Protein AF-V4JH72-F1 (afdb_monomer_lite)

pLDDT: mean 70.99, std 7.73, range [54.38, 82.12]

Secondary structure (DSSP, 8-state):
--TTS--TT-EEE---SS--HHHHHHHHHTT-EEE---

Radius of gyration: 9.47 Å; chains: 1; bounding box: 24×16×16 Å

Foldseek 3Di:
DCVPDQQAAHEDEDDCPDPPVVVCVVSVVNNHHYDYDD

Structure (mmCIF, N/CA/C/O backbone):
data_AF-V4JH72-F1
#
_entry.id   AF-V4JH72-F1
#
loop_
_atom_site.group_PDB
_atom_site.id
_atom_site.type_symbol
_atom_site.label_atom_id
_atom_site.label_alt_id
_atom_site.label_comp_id
_atom_site.label_asym_id
_atom_site.label_entity_id
_atom_site.label_seq_id
_atom_site.pdbx_PDB_ins_code
_atom_site.Cartn_x
_atom_site.Cartn_y
_atom_site.Cartn_z
_atom_site.occupancy
_atom_site.B_iso_or_equiv
_atom_site.auth_seq_id
_atom_site.auth_comp_id
_atom_site.auth_asym_id
_atom_site.auth_atom_id
_atom_site.pdbx_PDB_model_num
ATOM 1 N N . MET A 1 1 ? -3.027 10.445 2.875 1.00 62.41 1 MET A N 1
ATOM 2 C CA . MET A 1 1 ? -4.016 10.805 1.830 1.00 62.41 1 MET A CA 1
ATOM 3 C C . MET A 1 1 ? -4.506 9.587 1.028 1.00 62.41 1 MET A C 1
ATOM 5 O O . MET A 1 1 ? -5.052 9.771 -0.046 1.00 62.41 1 MET A O 1
ATOM 9 N N . LEU A 1 2 ? -4.352 8.350 1.529 1.00 60.31 2 LEU A N 1
ATOM 10 C CA . LEU A 1 2 ? -4.962 7.160 0.912 1.00 60.31 2 LEU A CA 1
ATOM 11 C C . LEU A 1 2 ? -6.321 6.798 1.536 1.00 60.31 2 LEU A C 1
ATOM 13 O O . LEU A 1 2 ? -7.122 6.115 0.924 1.00 60.31 2 LEU A O 1
ATOM 17 N N . GLU A 1 3 ? -6.583 7.280 2.752 1.00 61.41 3 GLU A N 1
ATOM 18 C CA . GLU A 1 3 ? -7.751 6.936 3.584 1.00 61.41 3 GLU A CA 1
ATOM 19 C C . GLU A 1 3 ? -9.089 7.453 3.042 1.00 61.41 3 GLU A C 1
ATOM 21 O O . GLU A 1 3 ? -10.143 7.042 3.509 1.00 61.41 3 GLU A O 1
ATOM 26 N N . LEU A 1 4 ? -9.052 8.365 2.069 1.00 73.69 4 LEU A N 1
ATOM 27 C CA . LEU A 1 4 ? -10.239 8.971 1.460 1.00 73.69 4 LEU A CA 1
ATOM 28 C C . LEU A 1 4 ? -10.615 8.323 0.118 1.00 73.69 4 LEU A C 1
ATOM 30 O O . LEU A 1 4 ? -11.586 8.740 -0.510 1.00 73.69 4 LEU A O 1
ATOM 34 N N . LEU A 1 5 ? -9.840 7.341 -0.351 1.00 72.31 5 LEU A N 1
ATOM 35 C CA . LEU A 1 5 ? -10.064 6.663 -1.626 1.00 72.31 5 LEU A CA 1
ATOM 36 C C . LEU A 1 5 ? -10.872 5.383 -1.400 1.00 72.31 5 L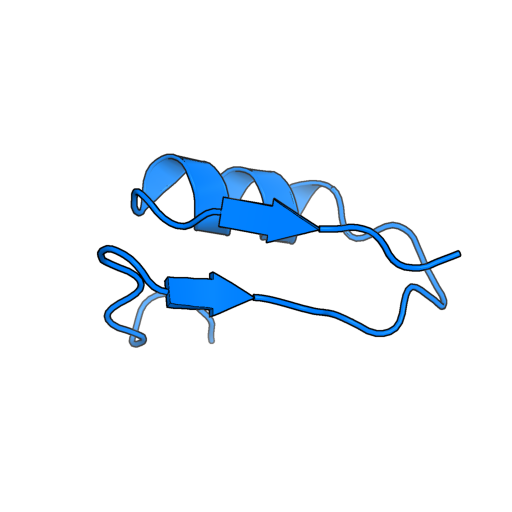EU A C 1
ATOM 38 O O . LEU A 1 5 ? -10.565 4.585 -0.523 1.00 72.31 5 LEU A O 1
ATOM 42 N N . HIS A 1 6 ? -11.897 5.160 -2.219 1.00 71.69 6 HIS A N 1
ATOM 43 C CA . HIS A 1 6 ? -12.652 3.911 -2.203 1.00 71.69 6 HIS A CA 1
ATOM 44 C C . HIS A 1 6 ? -11.937 2.886 -3.097 1.00 71.69 6 HIS A C 1
ATOM 46 O O . HIS A 1 6 ? -12.022 2.960 -4.322 1.00 71.69 6 HIS A O 1
ATOM 52 N N . LEU A 1 7 ? -11.189 1.962 -2.486 1.00 74.69 7 LEU A N 1
ATOM 53 C CA . LEU A 1 7 ? -10.296 1.019 -3.183 1.00 74.69 7 LEU A CA 1
ATOM 54 C C . LEU A 1 7 ? -10.933 -0.345 -3.507 1.00 74.69 7 LEU A C 1
ATOM 56 O O . LEU A 1 7 ? -10.242 -1.268 -3.934 1.00 74.69 7 LEU A O 1
ATOM 60 N N . TYR A 1 8 ? -12.249 -0.483 -3.337 1.00 73.94 8 TYR A N 1
ATOM 61 C CA . TYR A 1 8 ? -12.939 -1.753 -3.543 1.00 73.94 8 TYR A CA 1
ATOM 62 C C . TYR A 1 8 ? -12.885 -2.208 -5.013 1.00 73.94 8 TYR A C 1
ATOM 64 O O . TYR A 1 8 ? -13.455 -1.554 -5.887 1.00 73.94 8 TYR A O 1
ATOM 72 N N . ARG A 1 9 ? -12.236 -3.358 -5.267 1.00 74.44 9 ARG A N 1
ATOM 73 C CA . ARG A 1 9 ? -12.017 -3.954 -6.607 1.00 74.44 9 ARG A CA 1
ATOM 74 C C . ARG A 1 9 ? -11.284 -3.034 -7.593 1.00 74.44 9 ARG A C 1
ATOM 76 O O . ARG A 1 9 ? -11.530 -3.088 -8.799 1.00 74.44 9 ARG A O 1
ATOM 83 N N . CYS A 1 10 ? -10.376 -2.210 -7.082 1.0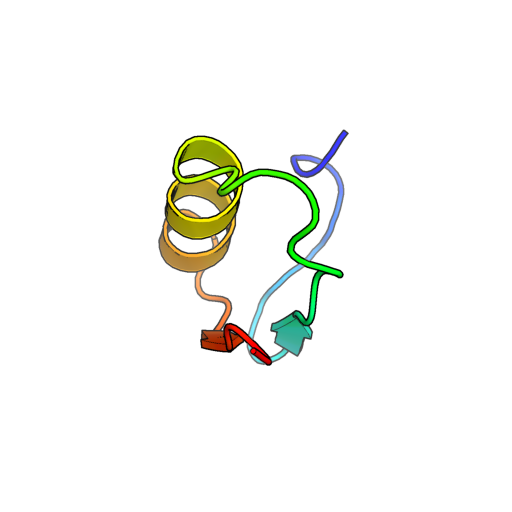0 75.38 10 CYS A N 1
ATOM 84 C CA . CYS A 1 10 ? -9.508 -1.359 -7.887 1.00 75.38 10 CYS A CA 1
ATOM 85 C C . CYS A 1 10 ? -8.080 -1.916 -7.905 1.00 75.38 10 CYS A C 1
ATOM 87 O O . CYS A 1 10 ? -7.575 -2.380 -6.884 1.00 75.38 10 CYS A O 1
ATOM 89 N N . ILE A 1 11 ? -7.420 -1.816 -9.060 1.00 72.81 11 ILE A N 1
ATOM 90 C CA . ILE A 1 11 ? -5.991 -2.112 -9.195 1.00 72.81 11 ILE A CA 1
ATOM 91 C C . ILE A 1 11 ? -5.233 -0.807 -8.976 1.00 72.81 11 ILE A C 1
ATOM 93 O O . ILE A 1 11 ? -5.461 0.170 -9.693 1.00 72.81 11 ILE A O 1
ATOM 97 N N . VAL A 1 12 ? -4.341 -0.790 -7.989 1.00 72.94 12 VAL A N 1
ATOM 98 C CA . VAL A 1 12 ? -3.518 0.380 -7.677 1.00 72.94 12 VAL A CA 1
ATOM 99 C C . VAL A 1 12 ? -2.072 0.100 -8.076 1.00 72.94 12 VAL A C 1
ATOM 101 O O . VAL A 1 12 ? -1.456 -0.850 -7.595 1.00 72.94 12 VAL A O 1
ATOM 104 N N . THR A 1 13 ? -1.528 0.950 -8.946 1.00 68.25 13 THR A N 1
ATOM 105 C CA . THR A 1 13 ? -0.132 0.908 -9.400 1.00 68.25 13 THR A CA 1
ATOM 106 C C . THR A 1 13 ? 0.600 2.148 -8.900 1.00 68.25 13 THR A C 1
ATOM 108 O O . THR A 1 13 ? 0.126 3.265 -9.117 1.00 68.25 13 THR A O 1
ATOM 111 N N . ILE A 1 14 ? 1.745 1.973 -8.244 1.00 68.12 14 ILE A N 1
ATOM 112 C CA . ILE A 1 14 ? 2.574 3.073 -7.730 1.00 68.12 14 ILE A CA 1
ATOM 113 C C . ILE A 1 14 ? 3.981 2.923 -8.306 1.00 68.12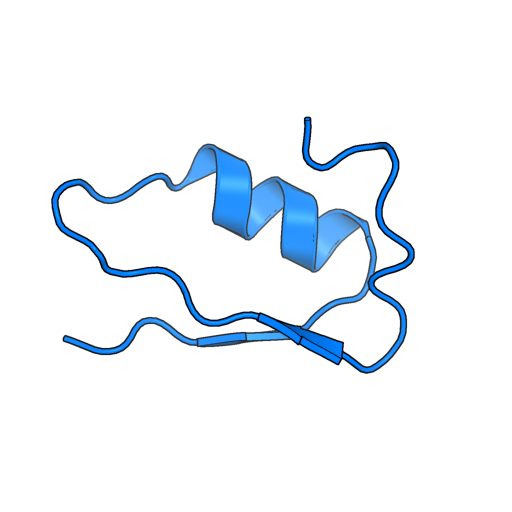 14 ILE A C 1
ATOM 115 O O . ILE A 1 14 ? 4.525 1.822 -8.307 1.00 68.12 14 ILE A O 1
ATOM 119 N N . ASP A 1 15 ? 4.554 4.028 -8.789 1.00 64.00 15 ASP A N 1
ATOM 120 C CA . ASP A 1 15 ? 5.942 4.087 -9.253 1.00 64.00 15 ASP A CA 1
ATOM 121 C C . ASP A 1 15 ? 6.890 3.882 -8.059 1.00 64.00 15 ASP A C 1
ATOM 123 O O . ASP A 1 15 ? 6.896 4.652 -7.092 1.00 64.00 15 ASP A O 1
ATOM 127 N N . ALA A 1 16 ? 7.629 2.775 -8.081 1.00 58.03 16 ALA A N 1
ATOM 128 C CA . ALA A 1 16 ? 8.375 2.260 -6.945 1.00 58.03 16 ALA A CA 1
ATOM 129 C C . ALA A 1 16 ? 9.785 2.868 -6.834 1.00 58.03 16 ALA A C 1
ATOM 131 O O . ALA A 1 16 ? 10.757 2.153 -6.589 1.00 58.03 16 ALA A O 1
ATOM 132 N N . THR A 1 17 ? 9.931 4.194 -6.910 1.00 61.06 17 THR A N 1
ATOM 133 C CA . THR A 1 17 ? 11.168 4.857 -6.456 1.00 61.06 17 THR A CA 1
ATOM 134 C C . THR A 1 17 ? 11.141 4.996 -4.931 1.00 61.06 17 THR A C 1
ATOM 136 O O . THR A 1 17 ? 10.911 6.071 -4.377 1.00 61.06 17 THR A O 1
ATOM 139 N N . GLY A 1 18 ? 11.314 3.869 -4.238 1.00 60.03 18 GLY A N 1
ATOM 140 C CA . GLY A 1 18 ? 11.243 3.764 -2.779 1.00 60.03 18 GLY A CA 1
ATOM 141 C C . GLY A 1 18 ? 10.064 2.901 -2.348 1.00 60.03 18 GLY A C 1
ATOM 142 O O . GLY A 1 18 ? 8.915 3.325 -2.394 1.00 60.03 18 GLY A O 1
ATOM 143 N N . CYS A 1 19 ? 10.358 1.669 -1.938 1.00 65.12 19 CYS A N 1
ATOM 144 C CA . CYS A 1 19 ? 9.389 0.651 -1.545 1.00 65.12 19 CYS A CA 1
ATOM 145 C C . CYS A 1 19 ? 8.533 1.120 -0.347 1.00 65.12 19 CYS A C 1
ATOM 147 O O . CYS A 1 19 ? 8.909 0.957 0.815 1.00 65.12 19 CYS A O 1
ATOM 149 N N . GLN A 1 20 ? 7.382 1.741 -0.617 1.00 68.06 20 GLN A N 1
ATOM 150 C CA . GLN A 1 20 ? 6.444 2.225 0.399 1.00 68.06 20 GLN A CA 1
ATOM 151 C C . GLN A 1 20 ? 5.542 1.077 0.877 1.00 68.06 20 GLN A C 1
ATOM 153 O O . GLN A 1 20 ? 4.342 1.055 0.613 1.00 68.06 20 GLN A O 1
ATOM 158 N N . VAL A 1 21 ? 6.135 0.129 1.614 1.00 73.31 21 VAL A N 1
ATOM 159 C CA . VAL A 1 21 ? 5.463 -1.053 2.201 1.00 73.31 21 VAL A CA 1
ATOM 160 C C . VAL A 1 21 ? 4.178 -0.671 2.948 1.00 73.31 21 VAL A C 1
ATOM 162 O O . VAL A 1 21 ? 3.146 -1.305 2.766 1.00 73.31 21 VAL A O 1
ATOM 165 N N . LYS A 1 22 ? 4.204 0.445 3.690 1.00 76.38 22 LYS A N 1
ATOM 166 C CA . LYS A 1 22 ? 3.045 0.962 4.439 1.00 76.38 22 LYS A CA 1
ATOM 167 C C . LYS A 1 22 ? 1.839 1.302 3.556 1.00 76.38 22 LYS A C 1
ATOM 169 O O . LYS A 1 22 ? 0.703 1.179 3.999 1.00 76.38 22 LYS A O 1
ATOM 174 N N . ILE A 1 23 ? 2.068 1.740 2.316 1.00 78.81 23 ILE A N 1
ATOM 175 C CA . ILE A 1 23 ? 0.988 2.055 1.373 1.00 78.81 23 ILE A CA 1
ATOM 176 C C . ILE A 1 23 ? 0.395 0.770 0.798 1.00 78.81 23 ILE A C 1
ATOM 178 O O . ILE A 1 23 ? -0.824 0.656 0.713 1.00 78.81 23 ILE A O 1
ATOM 182 N N . ALA A 1 24 ? 1.233 -0.213 0.468 1.00 76.38 24 ALA A N 1
ATOM 183 C CA . ALA A 1 24 ? 0.767 -1.524 0.022 1.00 76.38 24 ALA A CA 1
ATOM 184 C C . ALA A 1 24 ? -0.100 -2.206 1.096 1.00 76.38 24 ALA A C 1
ATOM 186 O O . ALA A 1 24 ? -1.194 -2.680 0.796 1.00 76.38 24 ALA A O 1
ATOM 187 N N . GLU A 1 25 ? 0.339 -2.174 2.358 1.00 79.31 25 GLU A N 1
ATOM 188 C CA . GLU A 1 25 ? -0.436 -2.674 3.503 1.00 79.31 25 GLU A CA 1
ATOM 189 C C . GLU A 1 25 ? -1.789 -1.963 3.625 1.00 79.31 25 GLU A C 1
ATOM 191 O O . GLU A 1 25 ? -2.820 -2.607 3.817 1.00 79.31 25 GLU A O 1
ATOM 196 N N . GLN A 1 26 ? -1.804 -0.639 3.453 1.00 81.56 26 GLN A N 1
ATOM 197 C CA . GLN A 1 26 ? -3.024 0.158 3.510 1.00 81.56 26 GLN A CA 1
ATOM 198 C C . GLN A 1 26 ? -3.997 -0.148 2.356 1.00 81.56 26 GLN A C 1
ATOM 200 O O . GLN A 1 26 ? -5.208 -0.136 2.574 1.00 81.56 26 GLN A O 1
ATOM 205 N N . ILE A 1 27 ? -3.497 -0.440 1.152 1.00 81.06 27 ILE A N 1
ATOM 206 C CA . ILE A 1 27 ? -4.315 -0.814 -0.016 1.00 81.06 27 ILE A CA 1
ATOM 207 C C . ILE A 1 27 ? -4.951 -2.191 0.194 1.00 81.06 27 ILE A C 1
ATOM 209 O O . ILE A 1 27 ? -6.161 -2.337 0.016 1.00 81.06 27 ILE A O 1
ATOM 213 N N . ILE A 1 28 ? -4.165 -3.169 0.656 1.00 79.88 28 ILE A N 1
ATOM 214 C CA . ILE A 1 28 ? -4.651 -4.523 0.963 1.00 79.88 28 ILE A CA 1
ATOM 215 C C . ILE A 1 28 ? -5.698 -4.473 2.083 1.00 79.88 28 ILE A C 1
ATOM 217 O O . ILE A 1 28 ? -6.753 -5.096 1.972 1.00 79.88 28 ILE A O 1
ATOM 221 N N . ALA A 1 29 ? -5.455 -3.690 3.140 1.00 80.69 29 ALA A N 1
ATOM 222 C CA . ALA A 1 29 ? -6.396 -3.534 4.250 1.00 80.69 29 ALA A CA 1
ATOM 223 C C . ALA A 1 29 ? -7.742 -2.920 3.817 1.00 80.69 29 ALA A C 1
ATOM 225 O O . ALA A 1 29 ? -8.771 -3.194 4.432 1.00 80.69 29 ALA A O 1
ATOM 226 N N . GLN A 1 30 ? -7.747 -2.115 2.751 1.00 82.12 30 GLN A N 1
ATOM 227 C CA . GLN A 1 3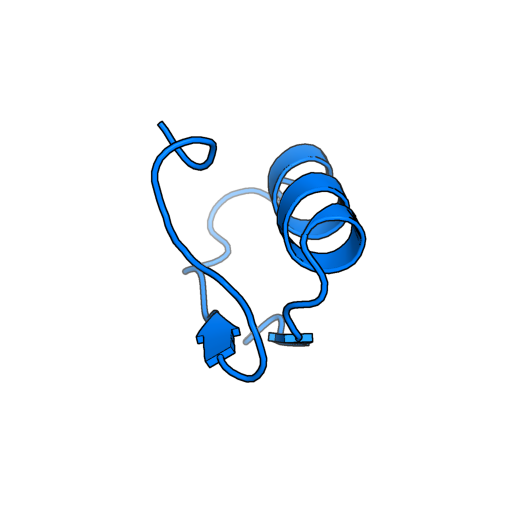0 ? -8.955 -1.529 2.163 1.00 82.12 30 GLN A CA 1
ATOM 228 C C . GLN A 1 30 ? -9.608 -2.421 1.088 1.00 82.12 30 GLN A C 1
ATOM 230 O O . GLN A 1 30 ? -10.611 -2.026 0.493 1.00 82.12 30 GLN A O 1
ATOM 235 N N . GLY A 1 31 ? -9.077 -3.627 0.850 1.00 81.00 31 GLY A N 1
ATOM 236 C CA . GLY A 1 31 ? -9.615 -4.594 -0.113 1.00 81.00 31 GLY A CA 1
ATOM 237 C C . GLY A 1 31 ? -9.243 -4.314 -1.572 1.00 81.00 31 GLY A C 1
ATOM 238 O O . GLY A 1 31 ? -9.965 -4.752 -2.471 1.00 81.00 31 GLY A O 1
ATOM 239 N N . GLY A 1 32 ? -8.166 -3.562 -1.802 1.00 79.19 32 GLY A N 1
ATOM 240 C CA . GLY A 1 32 ? -7.604 -3.314 -3.128 1.00 79.19 32 GLY A CA 1
ATOM 241 C C . GLY A 1 32 ? -6.440 -4.251 -3.453 1.00 79.19 32 GLY A C 1
ATOM 242 O O . GLY A 1 32 ? -5.767 -4.766 -2.558 1.00 79.19 32 GLY A O 1
ATOM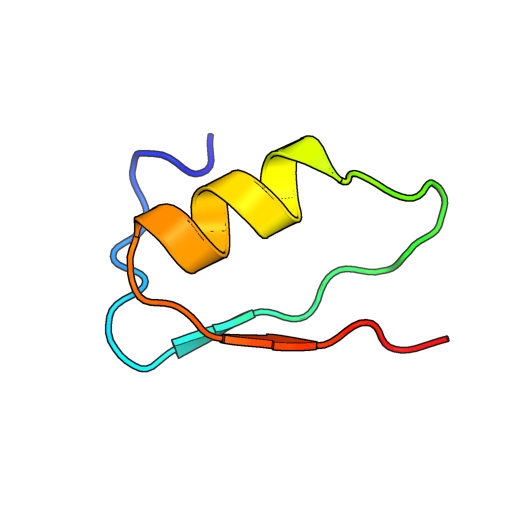 243 N N . ASP A 1 33 ? -6.176 -4.426 -4.745 1.00 75.19 33 ASP A N 1
ATOM 244 C CA . ASP A 1 33 ? -5.051 -5.216 -5.240 1.00 75.19 33 ASP A CA 1
ATOM 245 C C . ASP A 1 33 ? -3.854 -4.295 -5.535 1.00 75.19 33 ASP A C 1
ATOM 247 O O . ASP A 1 33 ? -3.979 -3.296 -6.255 1.00 75.19 33 ASP A O 1
ATOM 251 N N . TYR A 1 34 ? -2.685 -4.626 -4.976 1.00 70.75 34 TYR A N 1
ATOM 252 C CA . TYR A 1 34 ? -1.443 -3.868 -5.154 1.00 70.75 34 TYR A CA 1
ATOM 253 C C . TYR A 1 34 ? -0.461 -4.628 -6.048 1.00 70.75 34 TYR A C 1
ATOM 255 O O . TYR A 1 34 ? -0.011 -5.720 -5.697 1.00 70.75 34 TYR A O 1
ATOM 263 N N . VAL A 1 35 ? -0.099 -4.037 -7.189 1.00 68.62 35 VAL A N 1
ATOM 264 C CA . VAL A 1 35 ? 0.877 -4.608 -8.128 1.00 68.62 35 VAL A CA 1
ATOM 265 C C .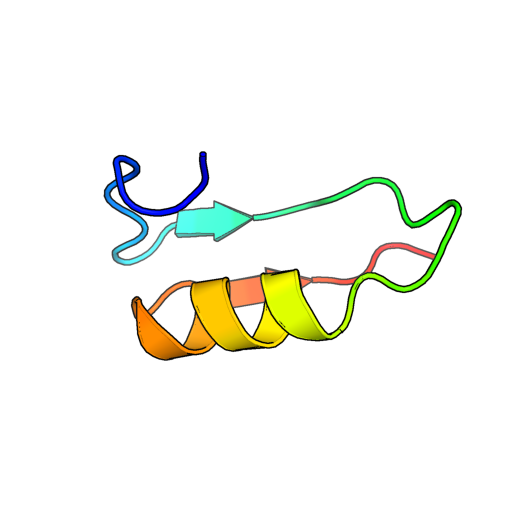 VAL A 1 35 ? 2.115 -3.719 -8.163 1.00 68.62 35 VAL A C 1
ATOM 267 O O . VAL A 1 35 ? 2.044 -2.551 -8.547 1.00 68.62 35 VAL A O 1
ATOM 270 N N . LEU A 1 36 ? 3.259 -4.290 -7.773 1.00 63.50 36 LEU A N 1
ATOM 271 C CA . LEU A 1 36 ? 4.561 -3.644 -7.897 1.00 63.50 36 LEU A CA 1
ATOM 272 C C . LEU A 1 36 ? 5.070 -3.845 -9.331 1.00 63.50 36 LEU A C 1
ATOM 274 O O . LEU A 1 36 ? 5.438 -4.957 -9.709 1.00 63.50 36 LEU A O 1
ATOM 278 N N . ALA A 1 37 ? 5.068 -2.781 -10.128 1.00 56.75 37 ALA A N 1
ATOM 279 C CA . ALA A 1 37 ? 5.806 -2.755 -11.384 1.00 56.75 37 ALA A CA 1
ATOM 280 C C . ALA A 1 37 ? 7.267 -2.394 -11.063 1.00 56.75 37 ALA A C 1
ATOM 282 O O . ALA A 1 37 ? 7.513 -1.358 -10.444 1.00 56.75 37 ALA A O 1
ATOM 283 N N . LEU A 1 38 ? 8.197 -3.294 -11.400 1.00 54.38 38 LEU A N 1
ATOM 284 C CA . LEU A 1 38 ? 9.649 -3.083 -11.323 1.00 54.38 38 LEU A CA 1
ATOM 285 C C . LEU A 1 38 ? 10.163 -2.377 -12.579 1.00 54.38 38 LEU A C 1
ATOM 287 O O . LEU A 1 38 ? 9.625 -2.682 -13.669 1.00 54.38 38 LEU A O 1
#

Sequence (38 aa):
MLELLHLYRCIVTIDATGCQVKIAEQIIAQGGDYVLAL